Protein AF-A0A1G6MMR8-F1 (afdb_monomer)

Mean predicted aligned error: 5.81 Å

Radius of gyration: 15.24 Å; Cα contacts (8 Å, |Δi|>4): 258; chains: 1; bounding box: 36×32×55 Å

Sequence (138 aa):
MGVKLDLTKLSKSYRCSSTVCKFIKDNLKINIESHRVEVTEIKLIDNTEEALTIFNNPNIVKLFYREHYKFNCFSRNWGDSKGEDKYFDVCTVVNKTTMEHLEKNKLDQLAPTTKNKLYVALSRTRNNLYLIPDTLLK

Nearest PDB structures (foldseek):
  8jx6-assembly2_B  TM=6.282E-01  e=4.859E-02  metagenome
  1qhg-assembly1_A  TM=6.123E-01  e=2.107E-01  Geobacillus stearothermophilus
  4c2u-assembly1_D  TM=6.344E-01  e=3.089E-01  Deinococcus radiodurans
  6b19-assembly1_A  TM=3.999E-01  e=8.041E-01  Human immunodeficiency virus 1
  3ab7-assembly3_B  TM=2.451E-01  e=2.093E+00  Thermus thermophilus HB8

pLDDT: mean 88.73, std 14.0, range [38.38, 98.06]

Secondary structure (DSSP, 8-state):
------TTTSSEESSS-HHHHHHHHHHH----EES--PPPPEEE---HHHHHHHHH-TTEEEEESS-GGGS-SSEEETTTTTT----SEEEEEE-HHHHHHHHTT-GGGS-HHHHHHHHHHHTT-SS-EEEEEGGGG-

Foldseek 3Di:
DDPPPPVVVVQEDQQAAQQLQVVLCQQQVDRHGYPDPDDAAEDEDDDLVVVVVLQPDQLEEEEECDDCVVRPHRYDHLQGCAPPRPHAHYEYADEPVCVVCVVVSNLNVPDPVSSVSVSSRSSNYHHYYYYYYPVSVD

Structure (mmCIF, N/CA/C/O backbone):
data_AF-A0A1G6MMR8-F1
#
_entry.id   AF-A0A1G6MMR8-F1
#
loop_
_atom_site.group_PDB
_atom_site.id
_atom_site.type_symbol
_atom_site.label_atom_id
_atom_site.label_alt_id
_atom_site.label_comp_id
_atom_site.label_asym_id
_atom_site.label_entity_id
_atom_site.label_seq_id
_atom_site.pdbx_PDB_ins_code
_atom_site.Cartn_x
_atom_site.Cartn_y
_atom_site.Cartn_z
_atom_site.occupancy
_atom_site.B_iso_or_equiv
_atom_site.auth_seq_id
_atom_site.auth_comp_id
_atom_site.auth_asym_id
_atom_site.auth_atom_id
_atom_site.pdbx_PDB_model_num
ATOM 1 N N . MET A 1 1 ? 17.491 -1.565 -38.711 1.00 38.38 1 MET A N 1
ATOM 2 C CA . MET A 1 1 ? 18.228 -1.143 -37.499 1.00 38.38 1 MET A CA 1
ATOM 3 C C . MET A 1 1 ? 17.490 -1.685 -36.285 1.00 38.38 1 MET A C 1
ATOM 5 O O . MET A 1 1 ? 16.405 -1.209 -35.986 1.00 38.38 1 MET A O 1
ATOM 9 N N . GLY A 1 2 ? 18.004 -2.753 -35.671 1.00 45.31 2 GLY A N 1
ATOM 10 C CA . GLY A 1 2 ? 17.382 -3.375 -34.500 1.00 45.31 2 GLY A CA 1
ATOM 11 C C . GLY A 1 2 ? 17.795 -2.641 -33.229 1.00 45.31 2 GLY A C 1
ATOM 12 O O . GLY A 1 2 ? 18.982 -2.571 -32.920 1.00 45.31 2 GLY A O 1
ATOM 13 N N . VAL A 1 3 ? 16.829 -2.083 -32.502 1.00 49.31 3 VAL A N 1
ATOM 14 C CA . VAL A 1 3 ? 17.068 -1.531 -31.166 1.00 49.31 3 VAL A CA 1
ATOM 15 C C . VAL A 1 3 ? 17.353 -2.711 -30.237 1.00 49.31 3 VAL A C 1
ATOM 17 O O . VAL A 1 3 ? 16.452 -3.485 -29.922 1.00 49.31 3 VAL A O 1
ATOM 20 N N . LYS A 1 4 ? 18.611 -2.878 -29.809 1.00 46.06 4 LYS A N 1
ATOM 21 C CA . LYS A 1 4 ? 18.945 -3.747 -28.673 1.00 46.06 4 LYS A CA 1
ATOM 22 C C . LYS A 1 4 ? 18.301 -3.125 -27.434 1.00 46.06 4 LYS A C 1
ATOM 24 O O . LYS A 1 4 ? 18.831 -2.172 -26.872 1.00 46.06 4 LYS A O 1
ATOM 29 N N . LEU A 1 5 ? 17.122 -3.624 -27.065 1.00 45.38 5 LEU A N 1
ATOM 30 C CA . LEU A 1 5 ? 16.454 -3.283 -25.814 1.00 45.38 5 LEU A CA 1
ATOM 31 C C . LEU A 1 5 ? 17.355 -3.718 -24.658 1.00 45.38 5 LEU A C 1
ATOM 33 O O . LEU A 1 5 ? 17.477 -4.901 -24.349 1.00 45.38 5 LEU A O 1
ATOM 37 N N . ASP A 1 6 ? 18.018 -2.744 -24.049 1.00 42.62 6 ASP A N 1
ATOM 38 C CA . ASP A 1 6 ? 18.864 -2.942 -22.884 1.00 42.62 6 ASP A CA 1
ATOM 39 C C . ASP A 1 6 ? 17.969 -3.084 -21.642 1.00 42.62 6 ASP A C 1
ATOM 41 O O . ASP A 1 6 ? 17.655 -2.119 -20.941 1.00 42.62 6 ASP A O 1
ATOM 45 N N . LEU A 1 7 ? 17.486 -4.309 -21.408 1.00 51.41 7 LEU A N 1
ATOM 46 C CA . LEU A 1 7 ? 16.577 -4.659 -20.307 1.00 51.41 7 LEU A CA 1
ATOM 47 C C . LEU A 1 7 ? 17.176 -4.368 -18.918 1.00 51.41 7 LEU A C 1
ATOM 49 O O . LEU A 1 7 ? 16.443 -4.315 -17.932 1.00 51.41 7 LEU A O 1
ATOM 53 N N . THR A 1 8 ? 18.491 -4.144 -18.833 1.00 49.66 8 THR A N 1
ATOM 54 C CA . THR A 1 8 ? 19.202 -3.858 -17.580 1.00 49.66 8 THR A CA 1
ATOM 55 C C . THR A 1 8 ? 19.011 -2.420 -17.088 1.00 49.66 8 THR A C 1
ATOM 57 O O . THR A 1 8 ? 19.061 -2.175 -15.885 1.00 49.66 8 THR A O 1
ATOM 60 N N . LYS A 1 9 ? 18.734 -1.460 -17.985 1.00 47.66 9 LYS A N 1
ATOM 61 C CA . LYS A 1 9 ? 18.478 -0.054 -17.612 1.00 47.66 9 LYS A CA 1
ATOM 62 C C . LYS A 1 9 ? 17.023 0.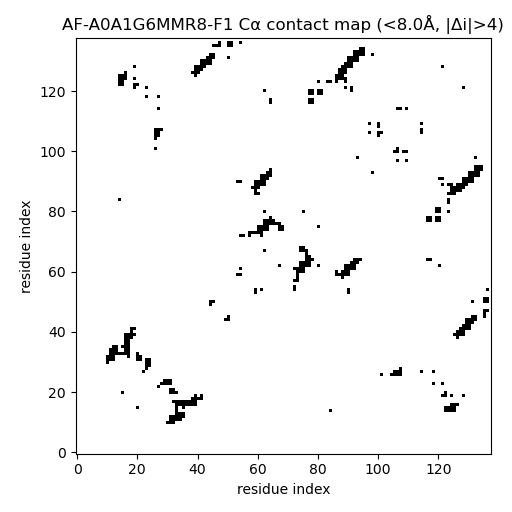219 -17.222 1.00 47.66 9 LYS A C 1
ATOM 64 O O . LYS A 1 9 ? 16.749 1.228 -16.583 1.00 47.66 9 LYS A O 1
ATOM 69 N N . LEU A 1 10 ? 16.097 -0.675 -17.571 1.00 52.34 10 LEU A N 1
ATOM 70 C CA . LEU A 1 10 ? 14.663 -0.539 -17.279 1.00 52.34 10 LEU A CA 1
ATOM 71 C C . LEU A 1 10 ? 14.256 -1.067 -15.891 1.00 52.34 10 LEU A C 1
ATOM 73 O O . LEU A 1 10 ? 13.131 -0.819 -15.459 1.00 52.34 10 LEU A O 1
ATOM 77 N N . SER A 1 11 ? 15.136 -1.783 -15.183 1.00 56.66 11 SER A N 1
ATOM 78 C CA . SER A 1 11 ? 14.832 -2.367 -13.864 1.00 56.66 11 SER A CA 1
ATOM 79 C C . SER A 1 11 ? 14.891 -1.360 -12.712 1.00 56.66 11 SER A C 1
ATOM 81 O O . SER A 1 11 ? 14.404 -1.654 -11.617 1.00 56.66 11 SER A O 1
ATOM 83 N N . LYS A 1 12 ? 15.473 -0.178 -12.944 1.00 61.16 12 LYS A N 1
ATOM 84 C CA . LYS A 1 12 ? 15.703 0.830 -11.912 1.00 61.16 12 LYS A CA 1
ATOM 85 C C . LYS A 1 12 ? 14.631 1.920 -11.954 1.00 61.16 12 LYS A C 1
ATOM 87 O O . LYS A 1 12 ? 14.466 2.660 -12.918 1.00 61.16 12 LYS A O 1
ATOM 92 N N . SER A 1 13 ? 13.876 2.008 -10.872 1.00 65.00 13 SER A N 1
ATOM 93 C CA . SER A 1 13 ? 12.788 2.943 -10.644 1.00 65.00 13 SER A CA 1
ATOM 94 C C . SER A 1 13 ? 13.314 4.266 -10.093 1.00 65.00 13 SER A C 1
ATOM 96 O O . SER A 1 13 ? 14.033 4.304 -9.098 1.00 65.00 13 SER A O 1
ATOM 98 N N . TYR A 1 14 ? 12.880 5.371 -10.697 1.00 70.81 14 TYR A N 1
ATOM 99 C CA . TYR A 1 14 ? 12.986 6.715 -10.116 1.00 70.81 14 TYR A CA 1
ATOM 100 C C . TYR A 1 14 ? 11.786 7.067 -9.223 1.00 70.81 14 TYR A C 1
ATOM 102 O O . TYR A 1 14 ? 11.745 8.150 -8.640 1.00 70.81 14 TYR A O 1
ATOM 110 N N . ARG A 1 15 ? 10.787 6.178 -9.137 1.00 71.00 15 ARG A N 1
ATOM 111 C CA . ARG A 1 15 ? 9.473 6.467 -8.538 1.00 71.00 15 ARG A CA 1
ATOM 112 C C . ARG A 1 15 ? 9.409 6.173 -7.041 1.00 71.00 15 ARG A C 1
ATOM 114 O O . ARG A 1 15 ? 8.631 6.810 -6.348 1.00 71.00 15 ARG A O 1
ATOM 121 N N . CYS A 1 16 ? 10.221 5.238 -6.556 1.00 75.81 16 CYS A N 1
ATOM 122 C CA . CYS A 1 16 ? 10.223 4.823 -5.157 1.00 75.81 16 CYS A CA 1
ATOM 123 C C . CYS A 1 16 ? 11.646 4.555 -4.669 1.00 75.81 16 CYS A C 1
ATOM 125 O O . CYS A 1 16 ? 12.527 4.244 -5.471 1.00 75.81 16 CYS A O 1
ATOM 127 N N . SER A 1 17 ? 11.855 4.705 -3.365 1.00 84.94 17 SER A N 1
ATOM 128 C CA . SER A 1 17 ? 13.152 4.556 -2.704 1.00 84.94 17 SER A CA 1
ATOM 129 C C . SER A 1 17 ? 13.702 3.130 -2.745 1.00 84.94 17 SER A C 1
ATOM 131 O O . SER A 1 17 ? 13.010 2.167 -3.100 1.00 84.94 17 SER A O 1
ATOM 133 N N . SER A 1 18 ? 14.965 2.981 -2.340 1.00 86.94 18 SER A N 1
ATOM 134 C CA . SER A 1 18 ? 15.627 1.680 -2.221 1.00 86.94 18 SER A CA 1
ATOM 135 C C . SER A 1 18 ? 14.930 0.775 -1.200 1.00 86.94 18 SER A C 1
ATOM 137 O O . SER A 1 18 ? 14.724 -0.403 -1.494 1.00 86.94 18 SER A O 1
ATOM 139 N N . THR A 1 19 ? 14.475 1.320 -0.063 1.00 90.62 19 THR A N 1
ATOM 140 C CA . THR A 1 19 ? 13.738 0.565 0.965 1.00 90.62 19 THR A CA 1
ATOM 141 C C . THR A 1 19 ? 12.425 0.006 0.423 1.00 90.62 19 THR A C 1
ATOM 143 O O . THR A 1 19 ? 12.136 -1.174 0.608 1.00 90.62 19 THR A O 1
ATOM 146 N N . VAL A 1 20 ? 11.650 0.817 -0.306 1.00 91.88 20 VAL A N 1
ATOM 147 C CA . VAL A 1 20 ? 10.376 0.377 -0.900 1.00 91.88 20 VAL A CA 1
ATOM 148 C C . VAL A 1 20 ? 10.611 -0.650 -2.006 1.00 91.88 20 VAL A C 1
ATOM 150 O O . VAL A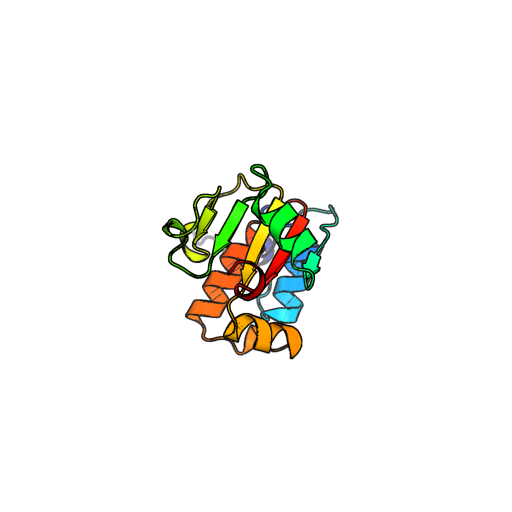 1 20 ? 9.919 -1.667 -2.053 1.00 91.88 20 VAL A O 1
ATOM 153 N N . CYS A 1 21 ? 11.611 -0.439 -2.871 1.00 90.88 21 CYS A N 1
ATOM 154 C CA . CYS A 1 21 ? 11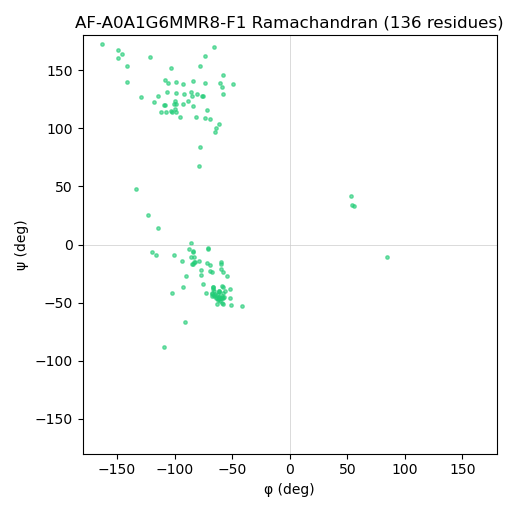.973 -1.422 -3.897 1.00 90.88 21 CYS A CA 1
ATOM 155 C C . CYS A 1 21 ? 12.365 -2.764 -3.274 1.00 90.88 21 CYS A C 1
ATOM 157 O O . CYS A 1 21 ? 11.904 -3.809 -3.729 1.00 90.88 21 CYS A O 1
ATOM 159 N N . LYS A 1 22 ? 13.167 -2.732 -2.204 1.00 91.75 22 LYS A N 1
ATOM 160 C CA . LYS A 1 22 ? 13.559 -3.927 -1.456 1.00 91.75 22 LYS A CA 1
ATOM 161 C C . LYS A 1 22 ? 12.344 -4.616 -0.840 1.00 91.75 22 LYS A C 1
ATOM 163 O O . LYS A 1 22 ? 12.168 -5.810 -1.047 1.00 91.75 22 LYS A O 1
ATOM 168 N N . PHE A 1 23 ? 11.459 -3.869 -0.182 1.00 94.12 23 PHE A N 1
ATOM 169 C CA . PHE A 1 23 ? 10.227 -4.418 0.381 1.00 94.12 23 PHE A CA 1
ATOM 170 C C . PHE A 1 23 ? 9.368 -5.114 -0.684 1.00 94.12 23 PHE A C 1
ATOM 172 O O . PHE A 1 23 ? 8.919 -6.238 -0.469 1.00 94.12 23 PHE A O 1
ATOM 179 N N . ILE A 1 24 ? 9.187 -4.491 -1.854 1.00 94.31 24 ILE A N 1
ATOM 180 C CA . ILE A 1 24 ? 8.472 -5.083 -2.995 1.00 94.31 24 ILE A CA 1
ATOM 181 C C . ILE A 1 24 ? 9.172 -6.359 -3.478 1.00 94.31 24 ILE A C 1
ATOM 183 O O . ILE A 1 24 ? 8.514 -7.376 -3.697 1.00 94.31 24 ILE A O 1
ATOM 187 N N . LYS A 1 25 ? 10.494 -6.325 -3.648 1.00 93.69 25 LYS A N 1
ATOM 188 C CA . LYS A 1 25 ? 11.274 -7.475 -4.115 1.00 93.69 25 LYS A CA 1
ATOM 189 C C . LYS A 1 25 ? 11.173 -8.652 -3.151 1.00 93.69 25 LYS A C 1
ATOM 191 O O . LYS A 1 25 ? 10.910 -9.774 -3.584 1.00 93.69 25 LYS A O 1
ATOM 196 N N . ASP A 1 26 ? 11.311 -8.388 -1.859 1.00 93.69 26 ASP A N 1
ATOM 197 C CA . ASP A 1 26 ? 11.345 -9.414 -0.824 1.00 93.69 26 ASP A CA 1
ATOM 198 C C . ASP A 1 26 ? 9.956 -10.030 -0.598 1.00 93.69 26 ASP A C 1
ATOM 200 O O . ASP A 1 26 ? 9.849 -11.258 -0.523 1.00 93.69 26 ASP A O 1
ATOM 204 N N . ASN A 1 27 ? 8.898 -9.206 -0.585 1.00 95.06 27 ASN A N 1
ATOM 205 C CA . ASN A 1 27 ? 7.534 -9.635 -0.258 1.00 95.06 27 ASN A CA 1
ATOM 206 C C . ASN A 1 27 ? 6.687 -10.047 -1.468 1.00 95.06 27 ASN A C 1
ATOM 208 O O . ASN A 1 27 ? 5.889 -10.970 -1.358 1.00 95.06 27 ASN A O 1
ATOM 212 N N . LEU A 1 28 ? 6.820 -9.378 -2.618 1.00 94.56 28 LEU A N 1
ATOM 213 C CA . LEU A 1 28 ? 6.004 -9.651 -3.815 1.00 94.56 28 LEU A CA 1
ATOM 214 C C . LEU A 1 28 ? 6.745 -10.500 -4.859 1.00 94.56 28 LEU A C 1
ATOM 216 O O . LEU A 1 28 ? 6.131 -10.917 -5.845 1.00 94.56 28 LEU A O 1
ATOM 220 N N . LYS A 1 29 ? 8.053 -10.737 -4.664 1.00 93.50 29 LYS A N 1
ATOM 221 C CA . LYS A 1 29 ? 8.961 -11.400 -5.621 1.00 93.50 29 LYS A CA 1
ATOM 222 C C . LYS A 1 29 ? 8.983 -10.726 -6.997 1.00 93.50 29 LYS A C 1
ATOM 224 O O . LYS A 1 29 ? 9.155 -11.377 -8.025 1.00 93.50 29 LYS A O 1
ATOM 229 N N . ILE A 1 30 ? 8.816 -9.404 -7.017 1.00 90.50 30 ILE A N 1
ATOM 230 C CA . ILE A 1 30 ? 8.893 -8.580 -8.229 1.00 90.50 30 ILE A CA 1
ATOM 231 C C . ILE A 1 30 ? 10.269 -7.923 -8.269 1.00 90.50 30 ILE A C 1
ATOM 233 O O . ILE A 1 30 ? 10.629 -7.179 -7.360 1.00 90.50 30 ILE A O 1
ATOM 237 N N . ASN A 1 31 ? 11.043 -8.181 -9.324 1.00 88.44 31 ASN A N 1
ATOM 238 C CA . ASN A 1 31 ? 12.365 -7.582 -9.455 1.00 88.44 31 ASN A CA 1
ATOM 239 C C . ASN A 1 31 ? 12.245 -6.093 -9.817 1.00 88.44 31 ASN A C 1
ATOM 241 O O . ASN A 1 31 ? 11.864 -5.745 -10.934 1.00 88.44 31 ASN A O 1
ATOM 245 N N . ILE A 1 32 ? 12.565 -5.229 -8.858 1.00 87.06 32 ILE A N 1
ATOM 246 C CA . ILE A 1 32 ? 12.620 -3.778 -9.007 1.00 87.06 32 ILE A CA 1
ATOM 247 C C . ILE A 1 32 ? 13.808 -3.254 -8.206 1.00 87.06 32 ILE A C 1
ATOM 249 O O . ILE A 1 32 ? 14.083 -3.710 -7.096 1.00 87.06 32 ILE A O 1
ATOM 253 N N . GLU A 1 33 ? 14.514 -2.291 -8.775 1.00 83.69 33 GLU A N 1
ATOM 254 C CA . GLU A 1 33 ? 15.624 -1.601 -8.131 1.00 83.69 33 GLU A CA 1
ATOM 255 C C . GLU A 1 33 ? 15.325 -0.105 -8.073 1.00 83.69 33 GLU A C 1
ATOM 257 O O . GLU A 1 33 ? 14.459 0.385 -8.790 1.00 83.69 33 GLU A O 1
ATOM 262 N N . SER A 1 34 ? 16.020 0.632 -7.213 1.00 83.44 34 SER A N 1
ATOM 263 C CA . SER A 1 34 ? 15.857 2.082 -7.080 1.00 83.44 34 SER A CA 1
ATOM 264 C C . SER A 1 34 ? 17.071 2.801 -7.654 1.00 83.44 34 SER A C 1
ATOM 266 O O . SER A 1 34 ? 18.204 2.365 -7.451 1.00 83.44 34 SER A O 1
ATOM 268 N N . HIS A 1 35 ? 16.844 3.933 -8.318 1.00 80.81 35 HIS A N 1
ATOM 269 C CA . HIS A 1 35 ? 17.894 4.922 -8.581 1.00 80.81 35 HIS A CA 1
ATOM 270 C C . HIS A 1 35 ? 18.108 5.894 -7.413 1.00 80.81 35 HIS A C 1
ATOM 272 O O . HIS A 1 35 ? 19.129 6.576 -7.362 1.00 80.81 35 HIS A O 1
ATOM 278 N N . ARG A 1 36 ? 17.152 5.971 -6.483 1.00 74.25 36 ARG A N 1
ATOM 279 C CA . ARG A 1 36 ? 17.215 6.831 -5.300 1.00 74.25 36 ARG A CA 1
ATOM 280 C C . ARG A 1 36 ? 17.997 6.167 -4.176 1.00 74.25 36 ARG A C 1
ATOM 282 O O . ARG A 1 36 ? 17.820 4.973 -3.920 1.00 74.25 36 ARG A O 1
ATOM 289 N N . VAL A 1 37 ? 18.786 6.987 -3.489 1.00 68.81 37 VAL A N 1
ATOM 290 C CA . VAL A 1 37 ? 19.601 6.614 -2.320 1.00 68.81 37 VAL A CA 1
ATOM 291 C C . VAL A 1 37 ? 18.871 6.878 -0.998 1.00 68.81 37 VAL A C 1
ATOM 293 O O . VAL A 1 37 ? 19.285 6.385 0.044 1.00 68.81 37 VAL A O 1
ATOM 296 N N . GLU A 1 38 ? 17.783 7.647 -1.052 1.00 75.88 38 GLU A N 1
ATOM 297 C CA . GLU A 1 38 ? 16.969 8.036 0.098 1.00 75.88 38 GLU A CA 1
ATOM 298 C C . GLU A 1 38 ? 16.386 6.805 0.804 1.00 75.88 38 GLU A C 1
ATOM 300 O O . GLU A 1 38 ? 15.939 5.854 0.154 1.00 75.88 38 GLU A O 1
ATOM 305 N N . VAL A 1 39 ? 16.385 6.838 2.137 1.00 76.88 39 VAL A N 1
ATOM 306 C CA . VAL A 1 39 ? 15.793 5.798 2.981 1.00 76.88 39 VAL A CA 1
ATOM 307 C C . VAL A 1 39 ? 14.355 6.197 3.296 1.00 76.88 39 VAL A C 1
ATOM 309 O O . VAL A 1 39 ? 14.113 7.247 3.879 1.00 76.88 39 VAL A O 1
ATOM 312 N N . THR A 1 40 ? 13.411 5.341 2.916 1.00 83.25 40 THR A N 1
ATOM 313 C CA . THR A 1 40 ? 11.992 5.456 3.287 1.00 83.25 40 THR A CA 1
ATOM 314 C C . THR A 1 40 ? 11.719 4.654 4.541 1.00 83.25 40 THR A C 1
ATOM 316 O O . THR A 1 40 ? 12.151 3.503 4.634 1.00 83.25 40 THR A O 1
ATOM 319 N N . GLU A 1 41 ? 10.932 5.217 5.452 1.00 91.44 41 GLU A N 1
ATOM 320 C CA . GLU A 1 41 ? 10.355 4.465 6.556 1.00 91.44 41 GLU A CA 1
ATOM 321 C C . GLU A 1 41 ? 9.104 3.702 6.087 1.00 91.44 41 GLU A C 1
ATOM 323 O O . GLU A 1 41 ? 8.212 4.266 5.447 1.00 91.44 41 GLU A O 1
ATOM 328 N N . ILE A 1 42 ? 9.051 2.400 6.381 1.00 94.94 42 ILE A N 1
ATOM 329 C CA . ILE A 1 42 ? 7.882 1.552 6.124 1.00 94.94 42 ILE A CA 1
ATOM 330 C C . ILE A 1 42 ? 7.305 1.152 7.477 1.00 94.94 42 ILE A C 1
ATOM 332 O O . ILE A 1 42 ? 7.957 0.424 8.223 1.00 94.94 42 ILE A O 1
ATOM 336 N N . LYS A 1 43 ? 6.091 1.615 7.784 1.00 96.56 43 LYS A N 1
ATOM 337 C CA . LYS A 1 43 ? 5.393 1.313 9.041 1.00 96.56 43 LYS A CA 1
ATOM 338 C C . LYS A 1 43 ? 4.149 0.488 8.793 1.00 96.56 43 LYS A C 1
ATOM 340 O O . LYS A 1 43 ? 3.296 0.880 7.999 1.00 96.56 43 LYS A O 1
ATOM 345 N N . LEU A 1 44 ? 4.034 -0.625 9.506 1.00 96.56 44 LEU A N 1
ATOM 346 C CA . LEU A 1 44 ? 2.759 -1.296 9.711 1.00 96.56 44 LEU A CA 1
ATOM 347 C C . LEU A 1 44 ? 2.109 -0.683 10.949 1.00 96.56 44 LEU A C 1
ATOM 349 O O . LEU A 1 44 ? 2.735 -0.651 12.001 1.00 96.56 44 LEU A O 1
ATOM 353 N N . ILE A 1 45 ? 0.892 -0.174 10.795 1.00 97.00 45 ILE A N 1
ATOM 354 C CA . ILE A 1 45 ? 0.152 0.488 11.867 1.00 97.00 45 ILE A CA 1
ATOM 355 C C . ILE A 1 45 ? -0.852 -0.500 12.447 1.00 97.00 45 ILE A C 1
ATOM 357 O O . ILE A 1 45 ? -1.696 -1.030 11.721 1.00 97.00 45 ILE A O 1
ATOM 361 N N . ASP A 1 46 ? -0.766 -0.722 13.751 1.00 93.38 46 ASP A N 1
ATOM 362 C CA . ASP A 1 46 ? -1.627 -1.619 14.523 1.00 93.38 46 ASP A CA 1
ATOM 363 C C . ASP A 1 46 ? -2.482 -0.882 15.572 1.00 93.38 46 ASP A C 1
ATOM 365 O O . ASP A 1 46 ? -3.420 -1.462 16.118 1.00 93.38 46 ASP A O 1
ATOM 369 N N . ASN A 1 47 ? -2.223 0.409 15.801 1.00 94.88 47 ASN A N 1
ATOM 370 C CA . ASN A 1 47 ? -2.981 1.268 16.707 1.00 94.88 47 ASN A CA 1
ATOM 371 C C . ASN A 1 47 ? -4.006 2.143 15.959 1.00 94.88 47 ASN A C 1
ATOM 373 O O . ASN A 1 47 ? -3.667 2.874 15.025 1.00 94.88 47 ASN A O 1
ATOM 377 N N . THR A 1 48 ? -5.256 2.139 16.429 1.00 95.81 48 THR A N 1
ATOM 378 C CA . THR A 1 48 ? -6.355 2.966 15.910 1.00 95.81 48 THR A CA 1
ATOM 379 C C . THR A 1 48 ? -6.063 4.469 15.971 1.00 95.81 48 THR A C 1
ATOM 381 O O . THR A 1 48 ? -6.360 5.179 15.013 1.00 95.81 48 THR A O 1
ATOM 384 N N . GLU A 1 49 ? -5.468 4.984 17.051 1.00 96.19 49 GLU A N 1
ATOM 385 C CA . GLU A 1 49 ? -5.216 6.431 17.189 1.00 96.19 49 GLU A CA 1
ATOM 386 C C . GLU A 1 49 ? -4.208 6.940 16.148 1.00 96.19 49 GLU A C 1
ATOM 388 O O . GLU A 1 49 ? -4.416 7.970 15.496 1.00 96.19 49 GLU A O 1
ATOM 393 N N . GLU A 1 50 ? -3.133 6.179 15.935 1.00 97.06 50 GLU A N 1
ATOM 394 C CA . GLU A 1 50 ? -2.137 6.477 14.906 1.00 97.06 50 GLU A CA 1
ATOM 395 C C . GLU A 1 50 ? -2.738 6.318 13.502 1.00 97.06 50 GLU A C 1
ATOM 397 O O . GLU A 1 50 ? -2.547 7.183 12.640 1.00 97.06 50 GLU A O 1
ATOM 402 N N . ALA A 1 51 ? -3.540 5.268 13.284 1.00 97.06 51 ALA A N 1
ATOM 403 C CA . ALA A 1 51 ? -4.224 5.043 12.017 1.00 97.06 51 ALA A CA 1
ATOM 404 C C . ALA A 1 51 ? -5.141 6.218 11.649 1.00 97.06 51 ALA A C 1
ATOM 406 O O . ALA A 1 51 ? -5.082 6.709 1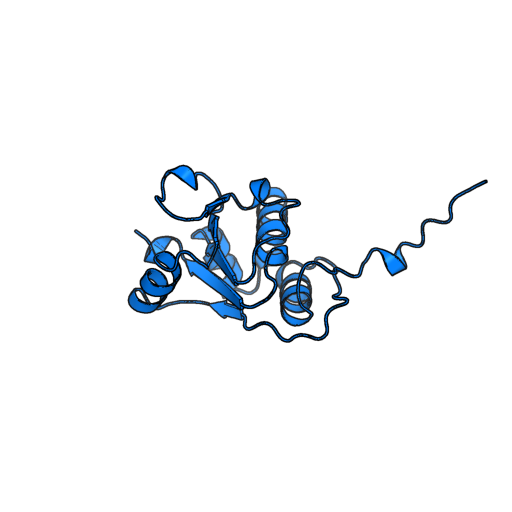0.520 1.00 97.06 51 ALA A O 1
ATOM 407 N N . LEU A 1 52 ? -5.934 6.720 12.601 1.00 96.25 52 LEU A N 1
ATOM 408 C CA . LEU A 1 52 ? -6.801 7.882 12.405 1.00 96.25 52 LEU A CA 1
ATOM 409 C C . LEU A 1 52 ? -6.001 9.172 12.193 1.00 96.25 52 LEU A C 1
ATOM 411 O O . LEU A 1 52 ? -6.385 9.997 11.364 1.00 96.25 52 LEU A O 1
ATOM 415 N N . THR A 1 53 ? -4.865 9.338 12.870 1.00 96.69 53 THR A N 1
ATOM 416 C CA . THR A 1 53 ? -3.967 10.485 12.656 1.00 96.69 53 THR A CA 1
ATOM 417 C C . THR A 1 53 ? -3.444 10.517 11.217 1.00 96.69 53 THR A C 1
ATOM 419 O O . THR A 1 53 ? -3.544 11.535 10.527 1.00 96.69 53 THR A O 1
ATOM 422 N N . ILE A 1 54 ? -2.956 9.380 10.714 1.00 97.06 54 ILE A N 1
ATOM 423 C CA . ILE A 1 54 ? -2.498 9.238 9.324 1.00 97.06 54 ILE A CA 1
ATOM 424 C C . ILE A 1 54 ? -3.671 9.414 8.352 1.00 97.06 54 ILE A C 1
ATOM 426 O O . ILE A 1 54 ? -3.547 10.094 7.325 1.00 97.06 54 ILE A O 1
ATOM 430 N N . PHE A 1 55 ? -4.828 8.829 8.670 1.00 96.25 55 PHE A N 1
ATOM 431 C CA . PHE A 1 55 ? -6.033 8.901 7.851 1.00 96.25 55 PHE A CA 1
ATOM 432 C C . PHE A 1 55 ? -6.548 10.339 7.680 1.00 96.25 55 PHE A C 1
ATOM 434 O O . PHE A 1 55 ? -6.910 10.748 6.575 1.00 96.25 55 PHE A O 1
ATOM 441 N N . ASN A 1 56 ? -6.509 11.143 8.736 1.00 95.62 56 ASN A N 1
ATOM 442 C CA . ASN A 1 56 ? -7.000 12.518 8.701 1.00 95.62 56 ASN A CA 1
ATOM 443 C C . ASN A 1 56 ? -5.975 13.520 8.148 1.00 95.62 56 ASN A C 1
ATOM 445 O O . ASN A 1 56 ? -6.338 14.646 7.823 1.00 95.62 56 ASN A O 1
ATOM 449 N N . ASN A 1 57 ? -4.708 13.128 7.972 1.00 97.06 57 ASN A N 1
ATOM 450 C CA . ASN A 1 57 ? -3.685 14.017 7.423 1.00 97.06 57 ASN A CA 1
ATOM 451 C C . ASN A 1 57 ? -3.886 14.264 5.908 1.00 97.06 57 ASN A C 1
ATOM 453 O O . ASN A 1 57 ? -3.716 13.330 5.119 1.00 97.06 57 ASN A O 1
ATOM 457 N N . PRO A 1 58 ? -4.178 15.495 5.452 1.00 95.50 58 PRO A N 1
ATOM 458 C CA . PRO A 1 58 ? -4.473 15.775 4.043 1.00 95.50 58 PRO A CA 1
ATOM 459 C C . PRO A 1 58 ? -3.261 15.640 3.108 1.00 95.50 58 PRO A C 1
ATOM 461 O O . PRO A 1 58 ? -3.442 15.499 1.901 1.00 95.50 58 PRO A O 1
ATOM 464 N N . ASN A 1 59 ? -2.036 15.644 3.642 1.00 95.44 59 ASN A N 1
ATOM 465 C CA . ASN A 1 59 ? -0.807 15.542 2.850 1.00 95.44 59 ASN A CA 1
ATOM 466 C C . ASN A 1 59 ? -0.435 14.092 2.500 1.00 95.44 59 ASN A C 1
ATOM 468 O O . ASN A 1 59 ? 0.388 13.859 1.616 1.00 95.44 59 ASN A O 1
ATOM 472 N N . ILE A 1 60 ? -1.051 13.117 3.174 1.00 96.81 60 ILE A N 1
ATOM 473 C CA . ILE A 1 60 ? -0.820 11.690 2.942 1.00 96.81 60 ILE A CA 1
ATOM 474 C C . ILE A 1 60 ? -1.946 11.167 2.056 1.00 96.81 60 ILE A C 1
ATOM 476 O O . ILE A 1 60 ? -3.115 11.218 2.454 1.00 96.81 60 ILE A O 1
ATOM 480 N N . VAL A 1 61 ? -1.613 10.629 0.879 1.00 97.50 61 VAL A N 1
ATOM 481 C CA . VAL A 1 61 ? -2.616 9.988 0.014 1.00 97.50 61 VAL A CA 1
ATOM 482 C C . VAL A 1 61 ? -3.031 8.634 0.585 1.00 97.50 61 VAL A C 1
ATOM 484 O O . VAL A 1 61 ? -2.190 7.872 1.060 1.00 97.50 61 VAL A O 1
ATOM 487 N N . LYS A 1 62 ? -4.326 8.313 0.525 1.00 97.81 62 LYS A N 1
ATOM 488 C CA . LYS A 1 62 ? -4.871 7.016 0.948 1.00 97.81 62 LYS A CA 1
ATOM 489 C C . LYS A 1 62 ? -5.171 6.173 -0.276 1.00 97.81 62 LYS A C 1
ATOM 491 O O . LYS A 1 62 ? -6.030 6.511 -1.090 1.00 97.81 62 LYS A O 1
ATOM 496 N N . LEU A 1 63 ? -4.453 5.072 -0.415 1.00 97.94 63 LEU A N 1
ATOM 497 C CA . LEU A 1 63 ? -4.608 4.133 -1.510 1.00 97.94 63 LEU A CA 1
ATOM 498 C C . LEU A 1 63 ? -5.398 2.921 -1.019 1.00 97.94 63 LEU A C 1
ATOM 500 O O . LEU A 1 63 ? -4.915 2.149 -0.192 1.00 97.94 63 LEU A O 1
ATOM 504 N N . PHE A 1 64 ? -6.600 2.736 -1.561 1.00 97.75 64 PHE A N 1
ATOM 505 C CA . PHE A 1 64 ? -7.508 1.639 -1.213 1.00 97.75 64 PHE A CA 1
ATOM 506 C C . PHE A 1 64 ? -7.516 0.553 -2.282 1.00 97.75 64 PHE A C 1
ATOM 508 O O . PHE A 1 64 ? -7.341 0.834 -3.464 1.00 97.75 64 PHE A O 1
ATOM 515 N N . TYR A 1 65 ? -7.802 -0.695 -1.911 1.00 96.56 65 TYR A N 1
ATOM 516 C CA . TYR A 1 65 ? -7.935 -1.773 -2.899 1.00 96.56 65 TYR A CA 1
ATOM 517 C C . TYR A 1 65 ? -8.983 -1.461 -3.990 1.00 96.56 65 TYR A C 1
ATOM 519 O O . TYR A 1 65 ? -8.771 -1.759 -5.171 1.00 96.56 65 TYR A O 1
ATOM 527 N N . ARG A 1 66 ? -10.109 -0.862 -3.584 1.00 95.19 66 ARG A N 1
ATOM 528 C CA . ARG A 1 66 ? -11.237 -0.424 -4.418 1.00 95.19 66 ARG A CA 1
ATOM 529 C C . ARG A 1 66 ? -12.114 0.561 -3.644 1.00 95.19 66 ARG A C 1
ATOM 531 O O . ARG A 1 66 ? -11.951 0.700 -2.437 1.00 95.19 66 ARG A O 1
ATOM 538 N N . GLU A 1 67 ? -13.083 1.149 -4.345 1.00 94.38 67 GLU A N 1
ATOM 539 C CA . GLU A 1 67 ? -14.160 1.965 -3.768 1.00 94.38 67 GLU A CA 1
ATOM 540 C C . GLU A 1 67 ? -13.678 3.119 -2.873 1.00 94.38 67 GLU A C 1
ATOM 542 O O . GLU A 1 67 ? -14.352 3.484 -1.912 1.00 94.38 67 GLU A O 1
ATOM 547 N N . HIS A 1 68 ? -12.532 3.730 -3.201 1.00 95.31 68 HIS A N 1
ATOM 548 C CA . HIS A 1 68 ? -11.976 4.839 -2.417 1.00 95.31 68 HIS A CA 1
ATOM 549 C C . HIS A 1 68 ? -12.963 6.005 -2.218 1.00 95.31 68 HIS A C 1
ATOM 551 O O . HIS A 1 68 ? -12.900 6.689 -1.207 1.00 95.31 68 HIS A O 1
ATOM 557 N N . TYR A 1 69 ? -13.913 6.192 -3.144 1.00 93.81 69 TYR A N 1
ATOM 558 C CA . TYR A 1 69 ? -14.958 7.219 -3.085 1.00 93.81 69 TYR A CA 1
ATOM 559 C 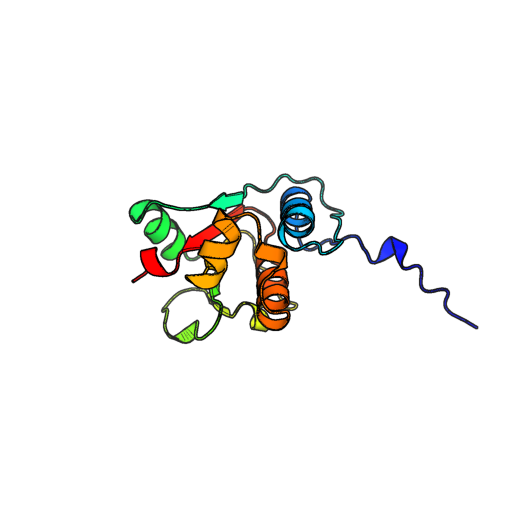C . TYR A 1 69 ? -15.877 7.114 -1.857 1.00 93.81 69 TYR A C 1
ATOM 561 O O . TYR A 1 69 ? -16.577 8.071 -1.545 1.00 93.81 69 TYR A O 1
ATOM 569 N N . LYS A 1 70 ? -15.895 5.970 -1.159 1.00 93.44 70 LYS A N 1
ATOM 570 C CA . LYS A 1 70 ? -16.616 5.814 0.114 1.00 93.44 70 LYS A CA 1
ATOM 571 C C . LYS A 1 70 ? -15.944 6.566 1.267 1.00 93.44 70 LYS A C 1
ATOM 573 O O . LYS A 1 70 ? -16.568 6.769 2.301 1.00 93.44 70 LYS A O 1
ATOM 578 N N . PHE A 1 71 ? -14.689 6.972 1.093 1.00 90.94 71 PHE A N 1
ATOM 579 C CA . PHE A 1 71 ? -13.895 7.661 2.097 1.00 90.94 71 PHE A CA 1
ATOM 580 C C . PHE A 1 71 ? -13.719 9.120 1.687 1.00 90.94 71 PHE A C 1
ATOM 582 O O . PHE A 1 71 ? -13.155 9.425 0.635 1.00 90.94 71 PHE A O 1
ATOM 589 N N . ASN A 1 72 ? -14.184 10.037 2.534 1.00 90.12 72 ASN A N 1
ATOM 590 C CA . ASN A 1 72 ? -14.052 11.471 2.299 1.00 90.12 72 ASN A CA 1
ATOM 591 C C . ASN A 1 72 ? -12.636 11.963 2.657 1.00 90.12 72 ASN A C 1
ATOM 593 O O . ASN A 1 72 ? -12.438 12.666 3.645 1.00 90.12 72 ASN A O 1
ATOM 597 N N . CYS A 1 73 ? -11.632 11.535 1.892 1.00 94.00 73 CYS A N 1
ATOM 598 C CA . CYS A 1 73 ? -10.234 11.905 2.095 1.00 94.00 73 CYS A CA 1
ATOM 599 C C . CYS A 1 73 ? -9.455 11.952 0.772 1.00 94.00 73 CYS A C 1
ATOM 601 O O . CYS A 1 73 ? -9.912 11.456 -0.263 1.00 94.00 73 CYS A O 1
ATOM 603 N N . PHE A 1 74 ? -8.250 12.530 0.804 1.00 95.06 74 PHE A N 1
ATOM 604 C CA . PHE A 1 74 ? -7.342 12.533 -0.342 1.00 95.06 74 PHE A CA 1
ATOM 605 C C . PHE A 1 74 ? -6.922 11.100 -0.689 1.00 95.06 74 PHE A C 1
ATOM 607 O O . PHE A 1 74 ? -6.078 10.502 -0.017 1.00 95.06 74 PHE A O 1
ATOM 614 N N . SER A 1 75 ? -7.553 10.525 -1.715 1.00 96.88 75 SER A N 1
ATOM 615 C CA . SER A 1 75 ? -7.499 9.085 -1.949 1.00 96.88 75 SER A CA 1
ATOM 616 C C . SER A 1 75 ? -7.586 8.670 -3.414 1.00 96.88 75 SER A C 1
ATOM 618 O O . SER A 1 75 ? -8.073 9.408 -4.275 1.00 96.88 75 SER A O 1
ATOM 620 N N . ARG A 1 7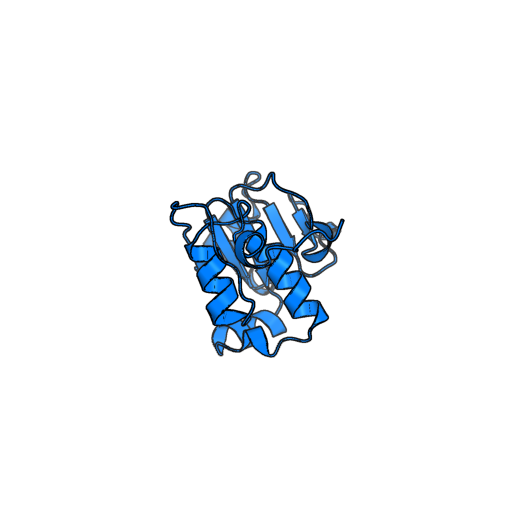6 ? -7.131 7.442 -3.681 1.00 97.75 76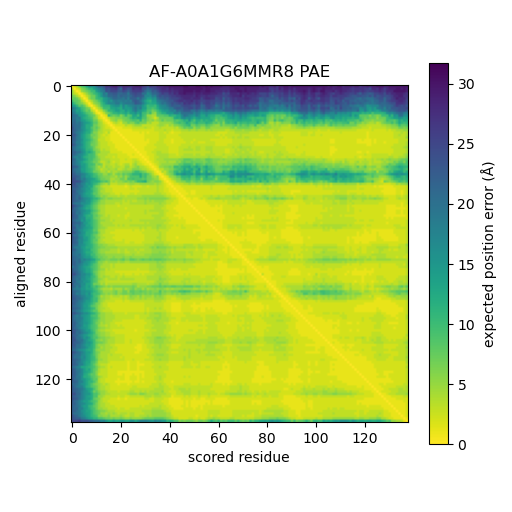 ARG A N 1
ATOM 621 C CA . ARG A 1 76 ? -7.268 6.722 -4.955 1.00 97.75 76 ARG A CA 1
ATOM 622 C C . ARG A 1 76 ? -7.429 5.227 -4.712 1.00 97.75 76 ARG A C 1
ATOM 624 O O . ARG A 1 76 ? -7.095 4.721 -3.642 1.00 97.75 76 ARG A O 1
ATOM 631 N N . ASN A 1 77 ? -7.881 4.492 -5.726 1.00 97.88 77 ASN A N 1
ATOM 632 C CA . ASN A 1 77 ? -7.709 3.043 -5.714 1.00 97.88 77 ASN A CA 1
ATOM 633 C C . ASN A 1 77 ? -6.267 2.675 -6.093 1.00 97.88 77 ASN A C 1
ATOM 635 O O . ASN A 1 77 ? -5.614 3.380 -6.864 1.00 97.88 77 ASN A O 1
ATOM 639 N N . TRP A 1 78 ? -5.796 1.519 -5.625 1.00 97.38 78 TRP A N 1
ATOM 640 C CA . TRP A 1 78 ? -4.466 0.983 -5.912 1.00 97.38 78 TRP A CA 1
ATOM 641 C C . TRP A 1 78 ? -4.168 0.978 -7.413 1.00 97.38 78 TRP A C 1
ATOM 643 O O . TRP A 1 78 ? -3.164 1.532 -7.847 1.00 97.38 78 TRP A O 1
ATOM 653 N N . GLY A 1 79 ? -5.072 0.403 -8.213 1.00 95.19 79 GLY A N 1
ATOM 654 C CA . GLY A 1 79 ? -4.907 0.319 -9.667 1.00 95.19 79 GLY A CA 1
ATOM 655 C C . GLY A 1 79 ? -4.950 1.678 -10.370 1.00 95.19 79 GLY A C 1
ATOM 656 O O . GLY A 1 79 ? -4.176 1.899 -11.299 1.00 95.19 79 GLY A O 1
ATOM 657 N N . ASP A 1 80 ? -5.801 2.586 -9.891 1.00 95.25 80 ASP A N 1
ATOM 658 C CA . ASP A 1 80 ? -6.062 3.882 -10.533 1.00 95.25 80 ASP A CA 1
ATOM 659 C C . ASP A 1 80 ? -4.934 4.888 -10.286 1.00 95.25 80 ASP A C 1
ATOM 661 O O . ASP A 1 80 ? -4.733 5.797 -11.080 1.00 95.25 80 ASP A O 1
ATOM 665 N N . SER A 1 81 ? -4.139 4.691 -9.229 1.00 93.69 81 SER A N 1
ATOM 666 C CA . SER A 1 81 ? -2.957 5.516 -8.949 1.00 93.69 81 SER A CA 1
ATOM 667 C C . SER A 1 81 ? -1.791 5.289 -9.927 1.00 93.69 81 SER A C 1
ATOM 669 O O . SER A 1 81 ? -0.758 5.956 -9.841 1.00 93.69 81 SER A O 1
ATOM 671 N N . LYS A 1 82 ? -1.912 4.342 -10.867 1.00 91.00 82 LYS A N 1
ATOM 672 C CA . LYS A 1 82 ? -0.863 4.031 -11.844 1.00 91.00 82 LYS A CA 1
ATOM 673 C C . LYS A 1 82 ? -0.499 5.266 -12.672 1.00 91.00 82 LYS A C 1
ATOM 675 O O . LYS A 1 82 ? -1.346 5.891 -13.291 1.00 91.00 82 LYS A O 1
ATOM 680 N N . GLY A 1 83 ? 0.800 5.557 -12.747 1.00 86.38 83 GLY A N 1
ATOM 681 C CA . GLY A 1 83 ? 1.322 6.694 -13.512 1.00 86.38 83 GLY A CA 1
ATOM 682 C C . GLY A 1 83 ? 1.294 8.018 -12.749 1.00 86.38 83 GLY A C 1
ATOM 683 O O . GLY A 1 83 ? 1.951 8.961 -13.172 1.00 86.38 83 GLY A O 1
ATOM 684 N N . GLU A 1 84 ? 0.629 8.080 -11.595 1.00 89.62 84 GLU A N 1
ATOM 685 C CA . GLU A 1 84 ? 0.689 9.256 -10.736 1.00 89.62 84 GLU A CA 1
ATOM 686 C C . GLU A 1 84 ? 2.028 9.297 -9.991 1.00 89.62 84 GLU A C 1
ATOM 688 O O . GLU A 1 84 ? 2.430 8.319 -9.359 1.00 89.62 84 GLU A O 1
ATOM 693 N N . ASP A 1 85 ? 2.730 10.425 -10.069 1.00 83.19 85 ASP A N 1
ATOM 694 C CA . ASP A 1 85 ? 4.053 10.610 -9.464 1.00 83.19 85 ASP A CA 1
ATOM 695 C C . ASP A 1 85 ? 4.110 11.949 -8.711 1.00 83.19 85 ASP A C 1
ATOM 697 O O . ASP A 1 85 ? 4.992 12.779 -8.901 1.00 83.19 85 ASP A O 1
ATOM 701 N N . LYS A 1 86 ? 3.087 12.201 -7.893 1.00 87.25 86 LYS A N 1
ATOM 702 C CA . LYS A 1 86 ? 2.948 13.423 -7.078 1.00 87.25 86 LYS A CA 1
ATOM 703 C C . LYS A 1 86 ? 2.890 13.145 -5.577 1.00 87.25 86 LYS A C 1
ATOM 705 O O . LYS A 1 86 ? 2.879 14.078 -4.786 1.00 87.25 86 LYS A O 1
ATOM 710 N N . TYR A 1 87 ? 2.834 11.874 -5.192 1.00 89.62 87 TYR A N 1
ATOM 711 C CA . TYR A 1 87 ? 2.664 11.474 -3.804 1.00 89.62 87 TYR A CA 1
ATOM 712 C C . TYR A 1 87 ? 4.010 11.449 -3.093 1.00 89.62 87 TYR A C 1
ATOM 714 O O . TYR A 1 87 ? 4.966 10.853 -3.591 1.00 89.62 87 TYR A O 1
ATOM 722 N N . PHE A 1 88 ? 4.086 12.133 -1.954 1.00 90.50 88 PHE A N 1
ATOM 723 C CA . PHE A 1 88 ? 5.273 12.118 -1.111 1.00 90.50 88 PHE A CA 1
ATOM 724 C C . PHE A 1 88 ? 5.145 10.985 -0.095 1.00 90.50 88 PHE A C 1
ATOM 726 O O . PHE A 1 88 ? 5.807 9.954 -0.235 1.00 90.50 88 PHE A O 1
ATOM 733 N N . ASP A 1 89 ? 4.186 11.123 0.817 1.00 95.00 89 ASP A N 1
ATOM 734 C CA . ASP A 1 89 ? 3.797 10.102 1.782 1.00 95.00 89 ASP A CA 1
ATOM 735 C C . ASP A 1 89 ? 2.550 9.348 1.312 1.00 95.00 89 ASP A C 1
ATOM 737 O O . ASP A 1 89 ? 1.599 9.932 0.778 1.00 95.00 89 ASP A O 1
ATOM 741 N N . VAL A 1 90 ? 2.550 8.033 1.519 1.00 96.81 90 VAL A N 1
ATOM 742 C CA . VAL A 1 90 ? 1.491 7.133 1.054 1.00 96.81 90 VAL A CA 1
ATOM 743 C C . VAL A 1 90 ? 1.009 6.267 2.205 1.00 96.81 90 VAL A C 1
ATOM 745 O O . VAL A 1 90 ? 1.783 5.545 2.826 1.00 96.81 90 VAL A O 1
ATOM 748 N N . CYS A 1 91 ? -0.299 6.276 2.426 1.00 97.94 91 CYS A N 1
ATOM 749 C CA . CYS A 1 91 ? -1.001 5.293 3.232 1.00 97.94 91 CYS A CA 1
ATOM 750 C C . CYS A 1 91 ? -1.638 4.257 2.300 1.00 97.94 91 CYS A C 1
ATOM 752 O O . CYS A 1 91 ? -2.541 4.575 1.529 1.00 97.94 91 CYS A O 1
ATOM 754 N N . THR A 1 92 ? -1.172 3.014 2.355 1.00 97.88 92 THR A N 1
ATOM 755 C CA . THR A 1 92 ? -1.800 1.886 1.665 1.00 97.88 92 THR A CA 1
ATOM 756 C C . THR A 1 92 ? -2.727 1.175 2.643 1.00 97.88 92 THR A C 1
ATOM 758 O O . THR A 1 92 ? -2.273 0.514 3.576 1.00 97.88 92 THR A O 1
ATOM 761 N N . VAL A 1 93 ? -4.035 1.297 2.415 1.00 97.44 93 VAL A N 1
ATOM 762 C CA . VAL A 1 93 ? -5.056 0.631 3.227 1.00 97.44 93 VAL A CA 1
ATOM 763 C C . VAL A 1 93 ? -5.197 -0.812 2.759 1.00 97.44 93 VAL A C 1
ATOM 765 O O . VAL A 1 93 ? -5.684 -1.063 1.652 1.00 97.44 93 VAL A O 1
ATOM 768 N N . VAL A 1 94 ? -4.748 -1.760 3.580 1.00 96.19 94 VAL A N 1
ATOM 769 C CA . VAL A 1 94 ? -4.717 -3.191 3.266 1.00 96.19 94 VAL A CA 1
ATOM 770 C C . VAL A 1 94 ? -5.998 -3.875 3.730 1.00 96.19 94 VAL A C 1
ATOM 772 O O . VAL A 1 94 ? -6.430 -3.727 4.867 1.00 96.19 94 VAL A O 1
ATOM 775 N N . ASN A 1 95 ? -6.628 -4.636 2.834 1.00 94.69 95 ASN A N 1
ATOM 776 C CA . ASN A 1 95 ? -7.795 -5.440 3.194 1.00 94.69 95 ASN A CA 1
ATOM 777 C C . ASN A 1 95 ? -7.387 -6.668 4.023 1.00 94.69 95 ASN A C 1
ATOM 779 O O . ASN A 1 95 ? -6.237 -7.107 3.956 1.00 94.69 95 ASN A O 1
ATOM 783 N N . LYS A 1 96 ? -8.354 -7.272 4.722 1.00 94.62 96 LYS A N 1
ATOM 784 C CA . LYS A 1 96 ? -8.160 -8.494 5.524 1.00 94.62 96 LYS A CA 1
ATOM 785 C C . LYS A 1 96 ? -7.282 -9.561 4.851 1.00 94.62 96 LYS A C 1
ATOM 787 O O . LYS A 1 96 ? -6.291 -9.985 5.428 1.00 94.62 96 LYS A O 1
ATOM 792 N N . THR A 1 97 ? -7.589 -9.960 3.614 1.00 95.56 97 THR A N 1
ATOM 793 C CA . THR A 1 97 ? -6.813 -10.995 2.905 1.00 95.56 97 THR A CA 1
ATOM 794 C C . THR A 1 97 ? -5.359 -10.581 2.677 1.00 95.56 97 THR A C 1
ATOM 796 O O . THR A 1 97 ? -4.455 -11.391 2.850 1.00 95.56 97 THR A O 1
ATOM 799 N N . THR A 1 98 ? -5.115 -9.328 2.288 1.00 96.25 98 THR A N 1
ATOM 800 C CA . THR A 1 98 ? -3.755 -8.806 2.087 1.00 96.25 98 THR A CA 1
ATOM 801 C C . THR A 1 98 ? -3.005 -8.739 3.411 1.00 96.25 98 THR A C 1
ATOM 803 O O . THR A 1 98 ? -1.829 -9.084 3.447 1.00 96.25 98 THR A O 1
ATOM 806 N N . MET A 1 99 ? -3.690 -8.361 4.492 1.00 96.25 99 MET A N 1
ATOM 807 C CA . MET A 1 99 ? -3.118 -8.307 5.833 1.00 96.25 99 MET A CA 1
ATOM 808 C C . MET A 1 99 ? -2.691 -9.696 6.327 1.00 96.25 99 MET A C 1
ATOM 810 O O . MET A 1 99 ? -1.545 -9.880 6.721 1.00 96.25 99 MET A O 1
ATOM 814 N N . GLU A 1 100 ? -3.543 -10.712 6.163 1.00 96.12 100 GLU A N 1
ATOM 815 C CA . GLU A 1 100 ? -3.203 -12.104 6.500 1.00 96.12 100 GLU A CA 1
ATOM 816 C C . GLU A 1 100 ? -1.976 -12.621 5.726 1.00 96.12 100 GLU A C 1
ATOM 818 O O . GLU A 1 100 ? -1.185 -13.407 6.250 1.00 96.12 100 GLU A O 1
ATOM 823 N N . HIS A 1 101 ? -1.810 -12.208 4.463 1.00 96.62 101 HIS A N 1
ATOM 824 C CA . HIS A 1 101 ? -0.632 -12.568 3.668 1.00 96.62 101 HIS A CA 1
ATOM 825 C C . HIS A 1 101 ? 0.605 -11.766 4.086 1.00 96.62 101 HIS A C 1
ATOM 827 O O . HIS A 1 101 ? 1.705 -12.313 4.050 1.00 96.62 101 HIS A O 1
ATOM 833 N N . LEU A 1 102 ? 0.442 -10.505 4.493 1.00 95.06 102 LEU A N 1
ATOM 834 C CA . LEU A 1 102 ? 1.524 -9.665 5.006 1.00 95.06 102 LEU A CA 1
ATOM 835 C C . LEU A 1 102 ? 2.103 -10.247 6.304 1.00 95.06 102 LEU A C 1
ATOM 837 O O . LEU A 1 102 ? 3.302 -10.496 6.361 1.00 95.06 102 LEU A O 1
ATOM 841 N N . GLU A 1 103 ? 1.261 -10.569 7.289 1.00 93.94 103 GLU A N 1
ATOM 842 C CA . GLU A 1 103 ? 1.673 -11.190 8.565 1.00 93.94 103 GLU A CA 1
ATOM 843 C C . GLU A 1 103 ? 2.410 -12.518 8.374 1.00 93.94 103 GLU A C 1
ATOM 845 O O . GLU A 1 103 ? 3.358 -12.835 9.091 1.00 93.94 103 GLU A O 1
ATOM 850 N N . LYS A 1 104 ? 1.990 -13.306 7.380 1.00 95.62 104 LYS A N 1
ATOM 851 C CA . LYS A 1 104 ? 2.589 -14.611 7.079 1.00 95.62 104 LYS A CA 1
ATOM 852 C C . LYS A 1 104 ? 3.811 -14.524 6.162 1.00 95.62 104 LYS A C 1
ATOM 854 O O . LYS A 1 104 ? 4.347 -15.574 5.818 1.00 95.62 104 LYS A O 1
ATOM 859 N N . ASN A 1 105 ? 4.234 -13.325 5.746 1.00 94.25 105 ASN A N 1
ATOM 860 C CA . ASN A 1 105 ? 5.282 -13.108 4.737 1.00 94.25 105 ASN A CA 1
ATOM 861 C C . ASN A 1 105 ? 5.017 -13.865 3.417 1.00 94.25 105 ASN A C 1
ATOM 863 O O . ASN A 1 105 ? 5.914 -14.466 2.831 1.00 94.25 105 ASN A O 1
ATOM 867 N N . LYS A 1 106 ? 3.757 -13.864 2.968 1.00 96.62 106 LYS A N 1
ATOM 868 C CA . LYS A 1 106 ? 3.248 -14.592 1.790 1.00 96.62 106 LYS A CA 1
ATOM 869 C C . LYS A 1 106 ? 2.574 -13.676 0.767 1.00 96.62 106 LYS A C 1
ATOM 871 O O . LYS A 1 106 ? 1.706 -14.114 0.016 1.00 96.62 106 LYS A O 1
ATOM 876 N N . LEU A 1 107 ? 2.924 -12.388 0.725 1.00 96.12 107 LEU A N 1
ATOM 877 C CA . LEU A 1 107 ? 2.326 -11.434 -0.226 1.00 96.12 107 LEU A CA 1
ATOM 878 C C . LEU A 1 107 ? 2.507 -11.842 -1.700 1.00 96.12 107 LEU A C 1
ATOM 880 O O . LEU A 1 107 ? 1.710 -11.456 -2.556 1.00 96.12 107 LEU A O 1
ATOM 884 N N . ASP A 1 108 ? 3.509 -12.655 -2.011 1.00 96.06 108 ASP A N 1
ATOM 885 C CA . ASP A 1 108 ? 3.765 -13.217 -3.333 1.00 96.06 108 ASP A CA 1
ATOM 886 C C . ASP A 1 108 ? 2.697 -14.224 -3.794 1.00 96.06 108 ASP A C 1
ATOM 888 O O . ASP A 1 108 ? 2.499 -14.373 -5.008 1.00 96.06 108 ASP A O 1
ATOM 892 N N . GLN A 1 109 ? 1.983 -14.837 -2.839 1.00 96.94 109 GLN A N 1
ATOM 893 C CA . GLN A 1 109 ? 0.893 -15.799 -3.049 1.00 96.94 109 GLN A CA 1
ATOM 894 C C . GLN A 1 109 ? -0.468 -15.133 -3.299 1.00 96.94 109 GLN A C 1
ATOM 896 O O . GLN A 1 109 ? -1.441 -15.817 -3.617 1.00 96.94 109 GLN A O 1
ATOM 901 N N . LEU A 1 110 ? -0.554 -13.800 -3.196 1.00 97.00 110 LEU A N 1
ATOM 902 C CA . LEU A 1 110 ? -1.761 -13.070 -3.576 1.00 97.00 110 LEU A CA 1
ATOM 903 C C . LEU A 1 110 ? -2.124 -13.339 -5.039 1.00 97.00 110 LEU A C 1
ATOM 905 O O . LEU A 1 110 ? -1.255 -13.430 -5.912 1.00 97.00 110 LEU A O 1
ATOM 909 N N . ALA A 1 111 ? -3.432 -13.365 -5.318 1.00 96.88 111 ALA A N 1
ATOM 910 C CA . ALA A 1 111 ? -3.941 -13.468 -6.681 1.00 96.88 111 ALA A CA 1
ATOM 911 C C . ALA A 1 111 ? -3.249 -12.433 -7.596 1.00 96.88 111 ALA A C 1
ATOM 913 O O . ALA A 1 111 ? -3.101 -11.276 -7.181 1.00 96.88 111 ALA A O 1
ATOM 914 N N . PRO A 1 112 ? -2.856 -12.791 -8.837 1.00 96.12 112 PRO A N 1
ATOM 915 C CA . PRO A 1 112 ? -2.026 -11.931 -9.687 1.00 96.12 112 PRO A CA 1
ATOM 916 C C . PRO A 1 112 ? -2.557 -10.502 -9.853 1.00 96.12 112 PRO A C 1
ATOM 918 O O . PRO A 1 112 ? -1.795 -9.537 -9.826 1.00 96.12 112 PRO A O 1
ATOM 921 N N . THR A 1 113 ? -3.877 -10.344 -9.963 1.00 95.62 113 THR A N 1
ATOM 922 C CA . THR A 1 113 ? -4.538 -9.038 -10.081 1.00 95.62 113 THR A CA 1
ATOM 923 C C . THR A 1 113 ? -4.382 -8.187 -8.820 1.00 95.62 113 THR A C 1
ATOM 925 O O . THR A 1 113 ? -4.057 -7.003 -8.914 1.00 95.62 113 THR A O 1
ATOM 928 N N . THR A 1 114 ? -4.566 -8.776 -7.638 1.00 96.19 114 THR A N 1
ATOM 929 C CA . THR A 1 114 ? -4.371 -8.106 -6.344 1.00 96.19 114 THR A CA 1
ATOM 930 C C . THR A 1 114 ? -2.902 -7.777 -6.119 1.00 96.19 114 THR A C 1
ATOM 932 O O . THR A 1 114 ? -2.590 -6.645 -5.758 1.00 96.19 114 THR A O 1
ATOM 935 N N . LYS A 1 115 ? -2.000 -8.719 -6.421 1.00 96.81 115 LYS A N 1
ATOM 936 C CA . LYS A 1 115 ? -0.551 -8.525 -6.317 1.00 96.81 115 LYS A CA 1
ATOM 937 C C . LYS A 1 115 ? -0.068 -7.351 -7.171 1.00 96.81 115 LYS A C 1
ATOM 939 O O . LYS A 1 115 ? 0.652 -6.485 -6.683 1.00 96.81 115 LYS A O 1
ATOM 944 N N . ASN A 1 116 ? -0.529 -7.271 -8.421 1.00 96.19 116 ASN A N 1
ATOM 945 C CA . ASN A 1 116 ? -0.179 -6.179 -9.331 1.00 96.19 116 ASN A CA 1
ATOM 946 C C . ASN A 1 116 ? -0.724 -4.827 -8.858 1.00 96.19 116 ASN A C 1
ATOM 948 O O . ASN A 1 116 ? -0.023 -3.822 -8.942 1.00 96.19 116 ASN A O 1
ATOM 952 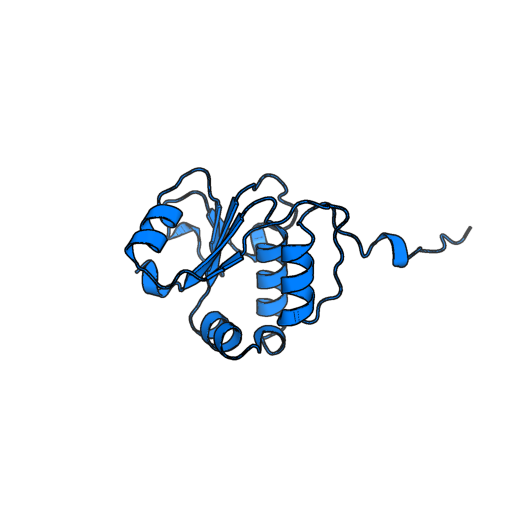N N . LYS A 1 117 ? -1.956 -4.786 -8.338 1.00 97.00 117 LYS A N 1
ATOM 953 C CA . LYS A 1 117 ? -2.522 -3.558 -7.760 1.00 97.00 117 LYS A CA 1
ATOM 954 C C . LYS A 1 117 ? -1.732 -3.105 -6.533 1.00 97.00 117 LYS A C 1
ATOM 956 O O . LYS A 1 117 ? -1.382 -1.933 -6.449 1.00 97.00 117 LYS A O 1
ATOM 961 N N . LEU A 1 118 ? -1.406 -4.027 -5.628 1.00 97.25 118 LEU A N 1
ATOM 962 C CA . LEU A 1 118 ? -0.603 -3.724 -4.445 1.00 97.25 118 LEU A CA 1
ATOM 963 C C . LEU A 1 118 ? 0.775 -3.187 -4.843 1.00 97.25 118 LEU A C 1
ATOM 965 O O . LEU A 1 118 ? 1.175 -2.134 -4.363 1.00 97.25 118 LEU A O 1
ATOM 969 N N . TYR A 1 119 ? 1.454 -3.830 -5.798 1.00 95.44 119 TYR A N 1
ATOM 970 C CA . TYR A 1 119 ? 2.698 -3.313 -6.373 1.00 95.44 119 TYR A CA 1
ATOM 971 C C . TYR A 1 119 ? 2.566 -1.860 -6.862 1.00 95.44 119 TYR A C 1
ATOM 973 O O . TYR A 1 119 ? 3.424 -1.027 -6.558 1.00 95.44 119 TYR A O 1
ATOM 981 N N . VAL A 1 120 ? 1.490 -1.534 -7.594 1.00 95.31 120 VAL A N 1
ATOM 982 C CA . VAL A 1 120 ? 1.247 -0.160 -8.059 1.00 95.31 120 VAL A CA 1
ATOM 983 C C . VAL A 1 120 ? 1.176 0.794 -6.871 1.00 95.31 120 VAL A C 1
ATOM 985 O O . VAL A 1 120 ? 1.929 1.767 -6.881 1.00 95.31 120 VAL A O 1
ATOM 988 N N . ALA A 1 121 ? 0.366 0.483 -5.854 1.00 96.69 121 ALA A N 1
ATOM 989 C CA . ALA A 1 121 ? 0.198 1.315 -4.663 1.00 96.69 121 ALA A CA 1
ATOM 990 C C . ALA A 1 121 ? 1.516 1.538 -3.903 1.00 96.69 121 ALA A C 1
ATOM 992 O O . ALA A 1 121 ? 1.900 2.682 -3.680 1.00 96.69 121 ALA A O 1
ATOM 993 N N . LEU A 1 122 ? 2.259 0.467 -3.597 1.00 95.19 122 LEU A N 1
ATOM 994 C CA . LEU A 1 122 ? 3.536 0.558 -2.876 1.00 95.19 122 LEU A CA 1
ATOM 995 C C . LEU A 1 122 ? 4.572 1.378 -3.654 1.00 95.19 122 LEU A C 1
ATOM 997 O O . LEU A 1 122 ? 5.280 2.207 -3.094 1.00 95.19 122 LEU A O 1
ATOM 1001 N N . SER A 1 123 ? 4.632 1.199 -4.976 1.00 93.25 123 SER A N 1
ATOM 1002 C CA . SER A 1 123 ? 5.584 1.920 -5.831 1.00 93.25 123 SER A CA 1
ATOM 1003 C C . SER A 1 123 ? 5.277 3.416 -5.997 1.00 93.25 123 SER A C 1
ATOM 1005 O O . SER A 1 123 ? 6.011 4.095 -6.720 1.00 93.25 123 SER A O 1
ATOM 1007 N N . ARG A 1 124 ? 4.176 3.923 -5.420 1.00 92.56 124 ARG A N 1
ATOM 1008 C CA . ARG A 1 124 ? 3.849 5.358 -5.405 1.00 92.56 124 ARG A CA 1
ATOM 1009 C C . ARG A 1 124 ? 4.566 6.120 -4.293 1.00 92.56 124 ARG A C 1
ATOM 1011 O O . ARG A 1 124 ? 4.576 7.345 -4.339 1.00 92.56 124 ARG A O 1
ATOM 1018 N N . THR A 1 125 ? 5.134 5.428 -3.308 1.00 92.44 125 THR A N 1
ATOM 1019 C CA . THR A 1 125 ? 5.772 6.082 -2.166 1.00 92.44 125 THR A CA 1
ATOM 1020 C C . THR A 1 125 ? 7.119 6.676 -2.533 1.00 92.44 125 THR A C 1
ATOM 1022 O O . THR A 1 125 ? 8.006 5.962 -3.007 1.00 92.44 125 THR A O 1
ATOM 1025 N N . ARG A 1 126 ? 7.300 7.961 -2.216 1.00 88.88 126 ARG A N 1
ATOM 1026 C CA . ARG A 1 126 ? 8.599 8.634 -2.305 1.00 88.88 126 ARG A CA 1
ATOM 1027 C C . ARG A 1 126 ? 9.277 8.800 -0.953 1.00 88.88 126 ARG A C 1
ATOM 1029 O O . ARG A 1 126 ? 10.479 8.582 -0.884 1.00 88.88 126 ARG A O 1
ATOM 1036 N N . ASN A 1 127 ? 8.517 9.162 0.079 1.00 89.94 127 ASN A N 1
ATOM 1037 C CA . ASN A 1 127 ? 9.029 9.436 1.415 1.00 89.94 127 ASN A CA 1
ATOM 1038 C C . ASN A 1 127 ? 8.623 8.349 2.407 1.00 89.94 127 ASN A C 1
ATOM 1040 O O . ASN A 1 127 ? 9.375 7.393 2.501 1.00 89.94 127 ASN A O 1
ATOM 1044 N N . ASN A 1 128 ? 7.465 8.421 3.074 1.00 94.31 128 ASN A N 1
ATOM 1045 C CA . ASN A 1 128 ? 7.026 7.400 4.035 1.00 94.31 128 ASN A CA 1
ATOM 1046 C C . ASN A 1 128 ? 5.901 6.515 3.489 1.00 94.31 128 ASN A C 1
ATOM 1048 O O . ASN A 1 128 ? 4.958 6.993 2.850 1.00 94.31 128 ASN A O 1
ATOM 1052 N N . LEU A 1 129 ? 5.990 5.209 3.763 1.00 96.44 129 LEU A N 1
ATOM 1053 C CA . LEU A 1 129 ? 4.947 4.230 3.461 1.00 96.44 129 LEU A CA 1
ATOM 1054 C C . LEU A 1 129 ? 4.299 3.756 4.763 1.00 96.44 129 LEU A C 1
ATOM 1056 O O . LEU A 1 129 ? 4.948 3.122 5.591 1.00 96.44 129 LEU A O 1
ATOM 1060 N N . TYR A 1 130 ? 2.997 3.979 4.884 1.00 98.06 130 TYR A N 1
ATOM 1061 C CA . TYR A 1 130 ? 2.174 3.450 5.965 1.00 98.06 130 TYR A CA 1
ATOM 1062 C C . TYR A 1 130 ? 1.289 2.326 5.429 1.00 98.06 130 TYR A C 1
ATOM 1064 O O . TYR A 1 130 ? 0.632 2.486 4.399 1.00 98.06 130 TYR A O 1
ATOM 1072 N N . LEU A 1 131 ? 1.261 1.192 6.119 1.00 97.88 131 LEU A N 1
ATOM 1073 C CA . LEU A 1 131 ? 0.352 0.080 5.868 1.00 97.88 131 LEU A CA 1
ATOM 1074 C C . LEU A 1 131 ? -0.677 0.071 7.000 1.00 97.88 131 LEU A C 1
ATOM 1076 O O . LEU A 1 131 ? -0.310 -0.147 8.151 1.00 97.88 131 LEU A O 1
ATOM 1080 N N . ILE A 1 132 ? -1.944 0.338 6.680 1.00 97.50 132 ILE A N 1
ATOM 1081 C CA . ILE A 1 132 ? -3.042 0.385 7.661 1.00 97.50 132 ILE A CA 1
ATOM 1082 C C . ILE A 1 132 ? -4.067 -0.698 7.308 1.00 97.50 132 ILE A C 1
ATOM 1084 O O . ILE A 1 132 ? -4.595 -0.674 6.192 1.00 97.50 132 ILE A O 1
ATOM 1088 N N . PRO A 1 133 ? -4.388 -1.633 8.217 1.00 96.12 133 PRO A N 1
ATOM 1089 C CA . PRO A 1 133 ? -5.517 -2.541 8.048 1.00 96.12 133 PRO A CA 1
ATOM 1090 C C . PRO A 1 133 ? -6.838 -1.781 7.893 1.00 96.12 133 PRO A C 1
ATOM 1092 O O . PRO A 1 133 ? -7.138 -0.870 8.664 1.00 96.12 133 PRO A O 1
ATOM 1095 N N . ASP A 1 134 ? -7.678 -2.191 6.941 1.00 93.88 134 ASP A N 1
ATOM 1096 C CA . ASP A 1 134 ? -8.998 -1.585 6.719 1.00 93.88 134 ASP A CA 1
ATOM 1097 C C . ASP A 1 134 ? -9.917 -1.674 7.948 1.00 93.88 134 ASP A C 1
ATOM 1099 O O . ASP A 1 134 ? -10.867 -0.908 8.068 1.00 93.88 134 ASP A O 1
ATOM 1103 N N . THR A 1 135 ? -9.639 -2.598 8.867 1.00 93.81 135 THR A N 1
ATOM 1104 C CA . THR A 1 135 ? -10.345 -2.765 10.140 1.00 93.81 135 THR A CA 1
ATOM 1105 C C . THR A 1 135 ? -10.106 -1.637 11.138 1.00 93.81 135 THR A C 1
ATOM 1107 O O . THR A 1 135 ? -10.949 -1.451 12.003 1.00 93.81 135 THR A O 1
ATOM 1110 N N . LEU A 1 136 ? -9.007 -0.882 11.023 1.00 94.38 136 LEU A N 1
ATOM 1111 C CA . LEU A 1 136 ? -8.716 0.261 11.903 1.00 94.38 136 LEU A CA 1
ATOM 1112 C C . LEU A 1 136 ? -9.397 1.563 11.447 1.00 94.38 136 LEU A C 1
ATOM 1114 O O . LEU A 1 136 ? -9.307 2.575 12.133 1.00 94.38 136 LEU A O 1
ATOM 1118 N N . LEU A 1 137 ? -10.044 1.551 10.277 1.00 88.69 137 LEU A N 1
ATOM 1119 C CA . LEU A 1 137 ? -10.691 2.715 9.657 1.00 88.69 137 LEU A CA 1
ATOM 1120 C C . LEU A 1 137 ? -12.221 2.562 9.561 1.00 88.69 137 LEU A C 1
ATOM 1122 O O . LEU A 1 137 ? -12.855 3.272 8.779 1.00 88.69 137 LEU A O 1
ATOM 1126 N N . LYS A 1 138 ? -12.787 1.590 10.284 1.00 71.88 138 LYS A N 1
ATOM 1127 C CA . LYS A 1 138 ? 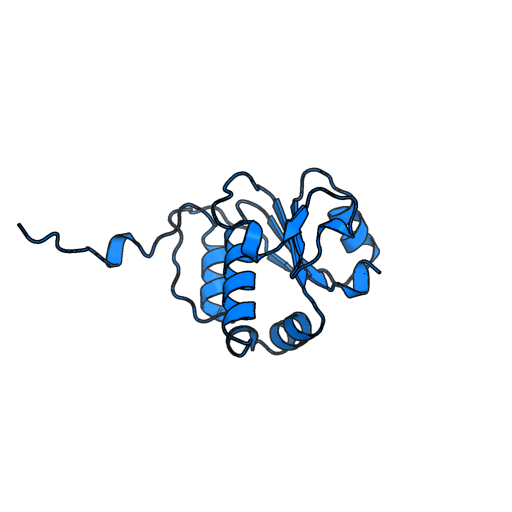-14.222 1.276 10.317 1.00 71.88 138 LYS A CA 1
ATOM 1128 C C . LYS A 1 138 ? -14.878 1.802 11.579 1.00 71.88 138 LYS A C 1
ATOM 1130 O O . LYS A 1 138 ? -14.205 1.786 12.630 1.00 71.88 138 LYS A O 1
#

Solvent-accessible surface area (backbone atoms only — not comparable to full-atom values): 7577 Å² total; per-residue (Å²): 137,84,81,80,78,64,69,78,70,72,41,49,33,86,54,23,16,37,46,51,23,47,51,41,29,75,39,49,70,44,90,48,39,38,72,41,86,55,82,37,57,77,43,79,52,87,49,50,71,60,44,47,52,56,64,71,35,76,78,33,39,37,29,21,81,57,73,34,85,82,47,100,57,54,58,35,26,15,62,73,45,59,90,58,86,81,51,44,31,29,33,39,41,32,49,71,73,57,43,60,24,51,79,67,72,38,41,53,74,44,58,69,70,59,38,52,24,49,52,42,42,60,49,37,21,48,44,37,36,36,38,33,49,50,77,56,77,109

Organism: NCBI:txid1640674